Protein AF-A0A258Q5R1-F1 (afdb_monomer)

pLDDT: mean 78.03, std 13.46, range [52.56, 94.88]

Foldseek 3Di:
DPPVVVVVVVVVVVVVVVVVVPPPPPPPPDDPPPDDPDDPVCCCVVPPVNVVVVVVVVVVVVVVVVVVVVVVVVVVVVVVVVVVVVVVVVVVVVVVVVVVVVD

Sequence (103 aa):
MKLNQSSKWIQIGLIAMTSVLVMPQAMAQEGGTRVGAVNVEKVFNESDMAKASQTRLQNEFTKRQNEIRQSAERIKSAAEKLDQSVKTKFVKVLKELSLLLKN

Secondary structure (DSSP, 8-state):
--HHHHHHHHHHHHHHHHHHHTS-----SSS--------HHHHHHH-HHHHHHHHHHHHHHHHHHHHHHHHHHHHHHHHHHHHHHHHHHHHHHHHHHHHHTT-

Radius of gyration: 46.83 Å; Cα contacts (8 Å, |Δi|>4): 6; chains: 1; bounding box: 131×12×88 Å

Structure (mmCIF, N/CA/C/O backbone):
data_AF-A0A258Q5R1-F1
#
_entry.id   AF-A0A258Q5R1-F1
#
loop_
_atom_site.group_PDB
_atom_site.id
_atom_site.type_symbol
_atom_site.label_atom_id
_atom_site.label_alt_id
_atom_site.label_comp_id
_atom_site.label_asym_id
_atom_site.label_entity_id
_atom_site.label_seq_id
_atom_site.pdbx_PDB_ins_code
_atom_site.Cartn_x
_atom_site.Cartn_y
_atom_site.Cartn_z
_atom_site.occupancy
_atom_site.B_iso_or_equiv
_atom_site.auth_seq_id
_atom_site.auth_comp_id
_atom_site.auth_asym_id
_atom_site.auth_atom_id
_atom_site.pdbx_PDB_model_num
ATOM 1 N N . MET A 1 1 ? 93.141 -0.430 -35.408 1.00 52.56 1 MET A N 1
ATOM 2 C CA . MET A 1 1 ? 91.967 0.057 -34.637 1.00 52.56 1 MET A CA 1
ATOM 3 C C . MET A 1 1 ? 90.726 0.263 -35.532 1.00 52.56 1 MET A C 1
ATOM 5 O O . MET A 1 1 ? 90.219 1.372 -35.605 1.00 52.56 1 MET A O 1
ATOM 9 N N . LYS A 1 2 ? 90.202 -0.772 -36.219 1.00 56.81 2 LYS A N 1
ATOM 10 C CA . LYS A 1 2 ? 88.994 -0.646 -37.082 1.00 56.81 2 LYS A CA 1
ATOM 11 C C . LYS A 1 2 ? 87.794 -1.516 -36.662 1.00 56.81 2 LYS A C 1
ATOM 13 O O . LYS A 1 2 ? 86.739 -1.414 -37.269 1.00 56.81 2 LYS A O 1
ATOM 18 N N . LEU A 1 3 ? 87.915 -2.307 -35.593 1.00 57.75 3 LEU A N 1
ATOM 19 C CA . LEU A 1 3 ? 86.829 -3.176 -35.105 1.00 57.75 3 LEU A CA 1
ATOM 20 C C . LEU A 1 3 ? 85.852 -2.448 -34.155 1.00 57.75 3 LEU A C 1
ATOM 22 O O . LEU A 1 3 ? 84.676 -2.792 -34.085 1.00 57.75 3 LEU A O 1
ATOM 26 N N . ASN A 1 4 ? 86.303 -1.378 -33.485 1.00 57.94 4 ASN A N 1
ATOM 27 C CA . ASN A 1 4 ? 85.481 -0.641 -32.514 1.00 57.94 4 ASN A CA 1
ATOM 28 C C . ASN A 1 4 ? 84.418 0.271 -33.137 1.00 57.94 4 ASN A C 1
ATOM 30 O O . ASN A 1 4 ? 83.483 0.652 -32.439 1.00 57.94 4 ASN A O 1
ATOM 34 N N . GLN A 1 5 ? 84.539 0.651 -34.413 1.00 64.06 5 GLN A N 1
ATOM 35 C CA . GLN A 1 5 ? 83.501 1.462 -35.055 1.00 64.06 5 GLN A CA 1
ATOM 36 C C . GLN A 1 5 ? 82.274 0.618 -35.407 1.00 64.06 5 GLN A C 1
ATOM 38 O O . GLN A 1 5 ? 81.165 1.039 -35.103 1.00 64.06 5 GLN A O 1
ATOM 43 N N . SER A 1 6 ? 82.459 -0.597 -35.937 1.00 64.25 6 SER A N 1
ATOM 44 C CA . SER A 1 6 ? 81.344 -1.501 -36.262 1.00 64.25 6 SER A CA 1
ATOM 45 C C . SER A 1 6 ? 80.553 -1.928 -35.021 1.00 64.25 6 SER A C 1
ATOM 47 O O . SER A 1 6 ? 79.332 -2.015 -35.074 1.00 64.25 6 SER A O 1
ATOM 49 N N . SER A 1 7 ? 81.234 -2.138 -33.889 1.00 69.69 7 SER A N 1
ATOM 50 C CA . SER A 1 7 ? 80.589 -2.500 -32.620 1.00 69.69 7 SER A CA 1
ATOM 51 C C . SER A 1 7 ? 79.669 -1.390 -32.089 1.00 69.69 7 SER A C 1
ATOM 53 O O . SER A 1 7 ? 78.561 -1.670 -31.643 1.00 69.69 7 SER A O 1
ATOM 55 N N . LYS A 1 8 ? 80.057 -0.114 -32.233 1.00 72.62 8 LYS A N 1
ATOM 56 C CA . LYS A 1 8 ? 79.221 1.029 -31.824 1.00 72.62 8 LYS A CA 1
ATOM 57 C C . LYS A 1 8 ? 77.934 1.135 -32.641 1.00 72.62 8 LYS A C 1
ATOM 59 O O . LYS A 1 8 ? 76.881 1.395 -32.072 1.00 72.62 8 LYS A O 1
ATOM 64 N N . TRP A 1 9 ? 77.997 0.890 -33.951 1.00 76.12 9 TRP A N 1
ATOM 65 C CA . TRP A 1 9 ? 76.805 0.874 -34.808 1.00 76.12 9 TRP A CA 1
ATOM 66 C C . TRP A 1 9 ? 75.855 -0.277 -34.458 1.00 76.12 9 TRP A C 1
ATOM 68 O O . TRP A 1 9 ? 74.643 -0.079 -34.434 1.00 76.12 9 TRP A O 1
ATOM 78 N N . ILE A 1 10 ? 76.399 -1.444 -34.097 1.00 81.19 10 ILE A N 1
ATOM 79 C CA . ILE A 1 10 ? 75.606 -2.586 -33.619 1.00 81.19 10 ILE A CA 1
ATOM 80 C C . ILE A 1 10 ? 74.961 -2.272 -32.262 1.00 81.19 10 ILE A C 1
ATOM 82 O O . ILE A 1 10 ? 73.784 -2.557 -32.067 1.00 81.19 10 ILE A O 1
ATOM 86 N N . GLN A 1 11 ? 75.687 -1.631 -31.341 1.00 77.88 11 GLN A N 1
ATOM 87 C CA . GLN A 1 11 ? 75.151 -1.214 -30.041 1.00 77.88 11 GLN A CA 1
ATOM 88 C C . GLN A 1 11 ? 74.039 -0.167 -30.175 1.00 77.88 11 GLN A C 1
ATOM 90 O O . GLN A 1 11 ? 73.028 -0.271 -29.487 1.00 77.88 11 GLN A O 1
ATOM 95 N N . ILE A 1 12 ? 74.184 0.805 -31.081 1.00 79.50 12 ILE A N 1
ATOM 96 C CA . ILE A 1 12 ? 73.140 1.805 -31.358 1.00 79.50 12 ILE A CA 1
ATOM 97 C C . ILE A 1 12 ? 71.894 1.130 -31.941 1.00 79.50 12 ILE A C 1
ATOM 99 O O . ILE A 1 12 ? 70.785 1.419 -31.497 1.00 79.50 12 ILE A O 1
ATOM 103 N N . GLY A 1 13 ? 72.072 0.190 -32.875 1.00 79.38 13 GLY A N 1
ATOM 104 C CA . GLY A 1 13 ? 70.968 -0.613 -33.403 1.00 79.38 13 GLY A CA 1
ATOM 105 C C . GLY A 1 13 ? 70.261 -1.417 -32.310 1.00 79.38 13 GLY A C 1
ATOM 106 O O . GLY A 1 13 ? 69.036 -1.418 -32.242 1.00 79.38 13 GLY A O 1
ATOM 107 N N . LEU A 1 14 ? 71.022 -2.031 -31.402 1.00 79.12 14 LEU A N 1
ATOM 108 C CA . LEU A 1 14 ? 70.475 -2.818 -30.299 1.00 79.12 14 LEU A CA 1
ATOM 109 C C . LEU A 1 14 ? 69.685 -1.952 -29.303 1.00 79.12 14 LEU A C 1
ATOM 111 O O . LEU A 1 14 ? 68.602 -2.347 -28.889 1.00 79.12 14 LEU A O 1
ATOM 115 N N . ILE A 1 15 ? 70.185 -0.759 -28.961 1.00 77.94 15 ILE A N 1
ATOM 116 C CA . ILE A 1 15 ? 69.507 0.186 -28.054 1.00 77.94 15 ILE A CA 1
ATOM 117 C C . ILE A 1 15 ? 68.229 0.758 -28.691 1.00 77.94 15 ILE A C 1
ATOM 119 O O . ILE A 1 15 ? 67.219 0.922 -28.010 1.00 77.94 15 ILE A O 1
ATOM 123 N N . ALA A 1 16 ? 68.241 1.033 -29.998 1.00 73.88 16 ALA A N 1
ATOM 124 C CA . ALA A 1 16 ? 67.047 1.467 -30.726 1.00 73.88 16 ALA A CA 1
ATOM 125 C C . ALA A 1 16 ? 65.984 0.359 -30.817 1.00 73.88 16 ALA A C 1
ATOM 127 O O . ALA A 1 16 ? 64.789 0.631 -30.849 1.00 73.88 16 ALA A O 1
ATOM 128 N N . MET A 1 17 ? 66.414 -0.901 -30.839 1.00 72.94 17 MET A N 1
ATOM 129 C CA . MET A 1 17 ? 65.515 -2.049 -30.885 1.00 72.94 17 MET A CA 1
ATOM 130 C C . MET A 1 17 ? 64.927 -2.373 -29.503 1.00 72.94 17 MET A C 1
ATOM 132 O O . MET A 1 17 ? 63.765 -2.765 -29.410 1.00 72.94 17 MET A O 1
ATOM 136 N N . THR A 1 18 ? 65.676 -2.152 -28.417 1.00 70.31 18 THR A N 1
ATOM 137 C CA . THR A 1 18 ? 65.156 -2.312 -27.050 1.00 70.31 18 THR A CA 1
ATOM 138 C C . THR A 1 18 ? 64.251 -1.162 -26.611 1.00 70.31 18 THR A C 1
ATOM 140 O O . THR A 1 18 ? 63.324 -1.401 -25.841 1.00 70.31 18 THR A O 1
ATOM 143 N N . SER A 1 19 ? 64.435 0.062 -27.119 1.00 64.81 19 SER A N 1
ATOM 144 C CA . SER A 1 19 ? 63.566 1.198 -26.772 1.00 64.81 19 SER A CA 1
ATOM 145 C C . SER A 1 19 ? 62.131 1.054 -27.299 1.00 64.81 19 SER A C 1
ATOM 147 O O . SER A 1 19 ? 61.195 1.497 -26.635 1.00 64.81 19 SER A O 1
ATOM 149 N N . VAL A 1 20 ? 61.931 0.361 -28.426 1.00 66.69 20 VAL A N 1
ATOM 150 C CA . VAL A 1 20 ? 60.595 0.028 -28.958 1.00 66.69 20 VAL A CA 1
ATOM 151 C C . VAL A 1 20 ? 59.856 -0.974 -28.060 1.00 66.69 20 VAL A C 1
ATOM 153 O O . VAL A 1 20 ? 58.634 -0.919 -27.957 1.00 66.69 20 VAL A O 1
ATOM 156 N N . LEU A 1 21 ? 60.581 -1.849 -27.354 1.00 66.56 21 LEU A N 1
ATOM 157 C CA . LEU A 1 21 ? 59.995 -2.864 -26.467 1.00 66.56 21 LEU A CA 1
ATOM 158 C C . LEU A 1 21 ? 59.554 -2.311 -25.100 1.00 66.56 21 LEU A C 1
ATOM 160 O O . LEU A 1 21 ? 58.788 -2.970 -24.404 1.00 66.56 21 LEU A O 1
ATOM 164 N N . VAL A 1 22 ? 60.026 -1.122 -24.706 1.00 66.31 22 VAL A N 1
ATOM 165 C CA . VAL A 1 22 ? 59.716 -0.498 -23.400 1.00 66.31 22 VAL A CA 1
ATOM 166 C C . VAL A 1 22 ? 58.605 0.557 -23.513 1.00 66.31 22 VAL A C 1
ATOM 168 O O . VAL A 1 22 ? 58.149 1.093 -22.503 1.00 66.31 22 VAL A O 1
ATOM 171 N N . MET A 1 23 ? 58.110 0.844 -24.722 1.00 63.88 23 MET A N 1
ATOM 172 C CA . MET A 1 23 ? 56.911 1.668 -24.875 1.00 63.88 23 MET A CA 1
ATOM 173 C C . MET A 1 23 ? 55.710 0.953 -24.233 1.00 63.88 23 MET A C 1
ATOM 175 O O . MET A 1 23 ? 55.425 -0.189 -24.600 1.00 63.88 23 MET A O 1
ATOM 179 N N . PRO A 1 24 ? 54.975 1.594 -23.301 1.00 64.94 24 PRO A N 1
ATOM 180 C CA . PRO A 1 24 ? 53.732 1.039 -22.791 1.00 64.94 24 PRO A CA 1
ATOM 181 C C . PRO A 1 24 ? 52.777 0.866 -23.968 1.00 64.94 24 PRO A C 1
ATOM 183 O O . PRO A 1 24 ? 52.319 1.846 -24.558 1.00 64.94 24 PRO A O 1
ATOM 186 N N . GLN A 1 25 ? 52.494 -0.380 -24.338 1.00 63.41 25 GLN A N 1
ATOM 187 C CA . GLN A 1 25 ? 51.459 -0.686 -25.312 1.00 63.41 25 GLN A CA 1
ATOM 188 C C . GLN A 1 25 ? 50.123 -0.324 -24.661 1.00 63.41 25 GLN A C 1
ATOM 190 O O . GLN A 1 25 ? 49.539 -1.123 -23.931 1.00 63.41 25 GLN A O 1
ATOM 195 N N . ALA A 1 26 ? 49.656 0.909 -24.863 1.00 62.09 26 ALA A N 1
ATOM 196 C CA . ALA A 1 26 ? 48.315 1.321 -24.478 1.00 62.09 26 ALA A CA 1
ATOM 197 C C . ALA A 1 26 ? 47.312 0.585 -25.382 1.00 62.09 26 ALA A C 1
ATOM 199 O O . ALA A 1 26 ? 46.814 1.119 -26.368 1.00 62.09 26 ALA A O 1
ATOM 200 N N . MET A 1 27 ? 47.056 -0.684 -25.061 1.00 59.09 27 MET A N 1
ATOM 201 C CA . MET A 1 27 ? 46.059 -1.553 -25.685 1.00 59.09 27 MET A CA 1
ATOM 202 C C . MET A 1 27 ? 44.664 -1.097 -25.236 1.00 59.09 27 MET A C 1
ATOM 204 O O . MET A 1 27 ? 43.989 -1.765 -24.460 1.00 59.09 27 MET A O 1
ATOM 208 N N . ALA A 1 28 ? 44.255 0.097 -25.657 1.00 56.25 28 ALA A N 1
ATOM 209 C CA . ALA A 1 28 ? 42.972 0.694 -25.293 1.00 56.25 28 ALA A CA 1
ATOM 210 C C . ALA A 1 28 ? 42.154 1.107 -26.523 1.00 56.25 28 ALA A C 1
ATOM 212 O O .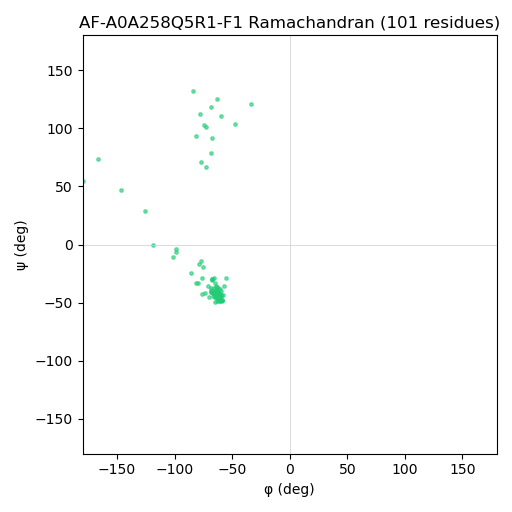 ALA A 1 28 ? 41.383 2.061 -26.460 1.00 56.25 28 ALA A O 1
ATOM 213 N N . GLN A 1 29 ? 42.330 0.428 -27.660 1.00 55.53 29 GLN A N 1
ATOM 214 C CA . GLN A 1 29 ? 41.661 0.797 -28.909 1.00 55.53 29 GLN A CA 1
ATOM 215 C C . GLN A 1 29 ? 41.311 -0.411 -29.786 1.00 55.53 29 GLN A C 1
ATOM 217 O O . GLN A 1 29 ? 41.577 -0.366 -30.971 1.00 55.53 29 GLN A O 1
ATOM 222 N N . GLU A 1 30 ? 40.722 -1.490 -29.259 1.00 52.94 30 GLU A N 1
ATOM 223 C CA . GLU A 1 30 ? 40.065 -2.497 -30.122 1.00 52.94 30 GLU A CA 1
ATOM 224 C C . GLU A 1 30 ? 39.179 -3.448 -29.309 1.00 52.94 30 GLU A C 1
ATOM 226 O O . GLU A 1 30 ? 39.478 -4.597 -29.009 1.00 52.94 30 GLU A O 1
ATOM 231 N N . GLY A 1 31 ? 38.049 -2.904 -28.889 1.00 54.19 31 GLY A N 1
ATOM 232 C CA . GLY A 1 31 ? 37.001 -3.611 -28.167 1.00 54.19 31 GLY A CA 1
ATOM 233 C C . GLY A 1 31 ? 35.898 -2.615 -27.896 1.00 54.19 31 GLY A C 1
ATOM 234 O O . GLY A 1 31 ? 35.601 -2.347 -26.738 1.00 54.19 31 GLY A O 1
ATOM 235 N N . GLY A 1 32 ? 35.428 -1.976 -28.980 1.00 58.78 32 GLY A N 1
ATOM 236 C CA . GLY A 1 32 ? 34.595 -0.777 -28.975 1.00 58.78 32 GLY A CA 1
ATOM 237 C C . GLY A 1 32 ? 33.651 -0.752 -27.787 1.00 58.78 32 GLY A C 1
ATOM 238 O O . GLY A 1 32 ? 32.877 -1.690 -27.601 1.00 58.78 32 GLY A O 1
ATOM 239 N N . THR A 1 33 ? 33.766 0.292 -26.967 1.00 58.41 33 THR A N 1
ATOM 240 C CA . THR A 1 33 ? 32.906 0.519 -25.812 1.00 58.41 33 THR A CA 1
ATOM 241 C C . THR A 1 33 ? 31.458 0.333 -26.258 1.00 58.41 33 THR A C 1
ATOM 243 O O . THR A 1 33 ? 30.903 1.173 -26.964 1.00 58.41 33 THR A O 1
ATOM 246 N N . ARG A 1 34 ? 30.855 -0.810 -25.908 1.00 62.72 34 ARG A N 1
ATOM 247 C CA . ARG A 1 34 ? 29.476 -1.156 -26.268 1.00 62.72 34 ARG A CA 1
ATOM 248 C C . ARG A 1 34 ? 28.537 -0.375 -25.359 1.00 62.72 34 ARG A C 1
ATOM 250 O O . ARG A 1 34 ? 27.926 -0.929 -24.451 1.00 62.72 34 ARG A O 1
ATOM 257 N N . VAL A 1 35 ? 28.469 0.933 -25.572 1.00 63.03 35 VAL A N 1
ATOM 258 C CA . VAL A 1 35 ? 27.509 1.801 -24.896 1.00 63.03 35 VAL A CA 1
ATOM 259 C C . VAL A 1 35 ? 26.187 1.673 -25.642 1.00 63.03 35 VAL A C 1
ATOM 261 O O . VAL A 1 35 ? 25.954 2.335 -26.649 1.00 63.03 35 VAL A O 1
ATOM 264 N N . GLY A 1 36 ? 25.329 0.770 -25.174 1.00 65.56 36 GLY A N 1
ATOM 265 C CA . GLY A 1 36 ? 23.935 0.730 -25.597 1.00 65.56 36 GLY A CA 1
ATOM 266 C C . GLY A 1 36 ? 23.159 1.823 -24.871 1.00 65.56 36 GLY A C 1
ATOM 267 O O . GLY A 1 36 ? 22.984 1.744 -23.657 1.00 65.56 36 GLY A O 1
ATOM 268 N N . ALA A 1 37 ? 22.689 2.840 -25.592 1.00 63.62 37 ALA A N 1
ATOM 269 C CA . ALA A 1 37 ? 21.736 3.796 -25.042 1.00 63.62 37 ALA A CA 1
ATOM 270 C C . ALA A 1 37 ? 20.374 3.099 -24.912 1.00 63.62 37 ALA A C 1
ATOM 272 O O . ALA A 1 37 ? 19.670 2.889 -25.899 1.00 63.62 37 ALA A O 1
ATOM 273 N N . VAL A 1 38 ? 20.023 2.682 -23.696 1.00 67.38 38 VAL A N 1
ATOM 274 C CA . VAL A 1 38 ? 18.697 2.128 -23.413 1.00 67.38 38 VAL A CA 1
ATOM 275 C C . VAL A 1 38 ? 17.723 3.268 -23.145 1.00 67.38 38 VAL A C 1
ATOM 277 O O . VAL A 1 38 ? 18.013 4.188 -22.381 1.00 67.38 38 VAL A O 1
ATOM 280 N N . ASN A 1 39 ? 16.557 3.222 -23.786 1.00 70.62 39 ASN A N 1
ATOM 281 C CA . ASN A 1 39 ? 15.505 4.191 -23.521 1.00 70.62 39 ASN A CA 1
ATOM 282 C C . ASN A 1 39 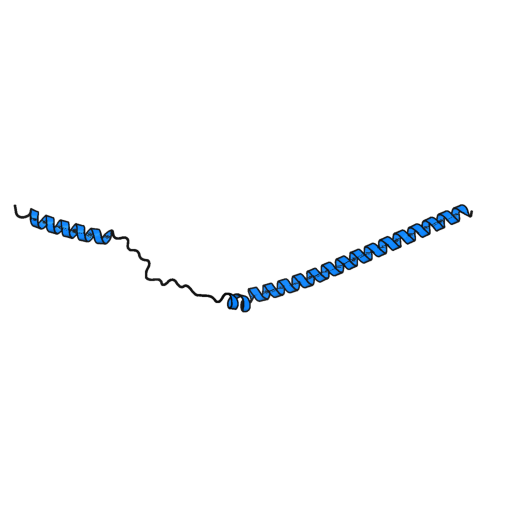? 14.856 3.855 -22.169 1.00 70.62 39 ASN A C 1
ATOM 284 O O . ASN A 1 39 ? 14.079 2.904 -22.061 1.00 70.62 39 ASN A O 1
ATOM 288 N N . VAL A 1 40 ? 15.218 4.624 -21.140 1.00 72.25 40 VAL A N 1
ATOM 289 C CA . VAL A 1 40 ? 14.775 4.434 -19.750 1.00 72.25 40 VAL A CA 1
ATOM 290 C C . VAL A 1 40 ? 13.248 4.465 -19.644 1.00 72.25 40 VAL A C 1
ATOM 292 O O . VAL A 1 40 ? 12.671 3.681 -18.895 1.00 72.25 40 VAL A O 1
ATOM 295 N N . GLU A 1 41 ? 12.584 5.297 -20.450 1.00 67.75 41 GLU A N 1
ATOM 296 C CA . GLU A 1 41 ? 11.124 5.411 -20.480 1.00 67.75 41 GLU A CA 1
ATOM 297 C C . GLU A 1 41 ? 10.468 4.145 -21.050 1.00 67.75 41 GLU A C 1
ATOM 299 O O . GLU A 1 41 ? 9.501 3.635 -20.486 1.00 67.75 41 GLU A O 1
ATOM 304 N N . LYS A 1 42 ? 11.042 3.564 -22.113 1.00 68.50 42 LYS A N 1
ATOM 305 C CA . LYS A 1 42 ? 10.561 2.299 -22.691 1.00 68.50 42 LYS A CA 1
ATOM 306 C C . LYS A 1 42 ? 10.770 1.124 -21.734 1.00 68.50 42 LYS A C 1
ATOM 308 O O . LYS A 1 42 ? 9.874 0.304 -21.576 1.00 68.50 42 LYS A O 1
ATOM 313 N N . VAL A 1 43 ? 11.915 1.064 -21.048 1.00 65.62 43 VAL A N 1
ATOM 314 C CA . VAL A 1 43 ? 12.183 0.034 -20.029 1.00 65.62 43 VAL A CA 1
ATOM 315 C C . VAL A 1 43 ? 11.194 0.151 -18.870 1.00 65.62 43 VAL A C 1
ATOM 317 O O . VAL A 1 43 ? 10.669 -0.861 -18.427 1.00 65.62 43 VAL A O 1
ATOM 320 N N . PHE A 1 44 ? 10.879 1.358 -18.400 1.00 61.78 44 PHE A N 1
ATOM 321 C CA . PHE A 1 44 ? 9.922 1.537 -17.307 1.00 61.78 44 PHE A CA 1
ATOM 322 C C . PHE A 1 44 ? 8.472 1.227 -17.729 1.00 61.78 44 PHE A C 1
ATOM 324 O O . PHE A 1 44 ? 7.719 0.653 -16.947 1.00 61.78 44 PHE A O 1
ATOM 331 N N . ASN A 1 45 ? 8.092 1.542 -18.974 1.00 63.69 45 ASN A N 1
ATOM 332 C CA . ASN A 1 45 ? 6.739 1.310 -19.495 1.00 63.69 45 ASN A CA 1
ATOM 333 C C . ASN A 1 45 ? 6.480 -0.125 -19.982 1.00 63.69 45 ASN A C 1
ATOM 335 O O . ASN A 1 45 ? 5.353 -0.607 -19.884 1.00 63.69 45 ASN A O 1
ATOM 339 N N . GLU A 1 46 ? 7.481 -0.819 -20.525 1.00 61.56 46 GLU A N 1
ATOM 340 C CA . GLU A 1 46 ? 7.338 -2.185 -21.054 1.00 61.56 46 GLU A CA 1
ATOM 341 C C . GLU A 1 46 ? 7.860 -3.263 -20.098 1.00 61.56 46 GLU A C 1
ATOM 343 O O . GLU A 1 46 ? 7.572 -4.437 -20.313 1.00 61.56 46 GLU A O 1
ATOM 348 N N . SER A 1 47 ? 8.576 -2.909 -19.022 1.00 68.94 47 SER A N 1
ATOM 349 C CA . SER A 1 47 ? 9.022 -3.899 -18.039 1.00 68.94 47 SER A CA 1
ATOM 350 C C . SER A 1 47 ? 7.838 -4.479 -17.269 1.00 68.94 47 SER A C 1
ATOM 352 O O . SER A 1 47 ? 7.166 -3.793 -16.492 1.00 68.94 47 SER A O 1
ATOM 354 N N . ASP A 1 48 ? 7.648 -5.788 -17.406 1.00 63.16 48 ASP A N 1
ATOM 355 C CA . ASP A 1 48 ? 6.690 -6.559 -16.613 1.00 63.16 48 ASP A CA 1
ATOM 356 C C . ASP A 1 48 ? 6.920 -6.391 -15.104 1.00 63.16 48 ASP A C 1
ATOM 358 O O . ASP A 1 48 ? 5.972 -6.419 -14.321 1.00 63.16 48 ASP A O 1
ATOM 362 N N . MET A 1 49 ? 8.164 -6.132 -14.681 1.00 70.19 49 MET A N 1
ATOM 363 C CA . MET A 1 49 ? 8.504 -5.869 -13.282 1.00 70.19 49 MET A CA 1
ATOM 364 C C . MET A 1 49 ? 7.939 -4.529 -12.792 1.00 70.19 49 MET A C 1
ATOM 366 O O . MET A 1 49 ? 7.459 -4.447 -11.658 1.00 70.19 49 MET A O 1
ATOM 370 N N . ALA A 1 50 ? 7.959 -3.489 -13.630 1.00 68.94 50 ALA A N 1
ATOM 371 C CA . ALA A 1 50 ? 7.414 -2.176 -13.294 1.00 68.94 50 ALA A CA 1
ATOM 372 C C . ALA A 1 50 ? 5.880 -2.220 -13.223 1.00 68.94 50 ALA A C 1
ATOM 374 O O . ALA A 1 50 ? 5.300 -1.788 -12.225 1.00 68.94 50 ALA A O 1
ATOM 375 N N . LYS A 1 51 ? 5.228 -2.857 -14.206 1.00 71.44 51 LYS A N 1
ATOM 376 C CA . LYS A 1 51 ? 3.772 -3.085 -14.195 1.00 71.44 51 LYS A CA 1
ATOM 377 C C . LYS A 1 51 ? 3.337 -3.926 -12.997 1.00 71.44 51 LYS A C 1
ATOM 379 O O . LYS A 1 51 ? 2.431 -3.530 -12.269 1.00 71.44 51 LYS A O 1
ATOM 384 N N . ALA A 1 52 ? 4.023 -5.038 -12.727 1.00 72.69 52 ALA A N 1
ATOM 385 C CA . ALA A 1 52 ? 3.737 -5.878 -11.566 1.00 72.69 52 ALA A CA 1
ATOM 386 C C . ALA A 1 52 ? 3.914 -5.114 -10.248 1.00 72.69 52 ALA A C 1
ATOM 388 O O . ALA A 1 52 ? 3.115 -5.285 -9.329 1.00 72.69 52 ALA A O 1
ATOM 389 N N . SER A 1 53 ? 4.923 -4.246 -10.149 1.00 72.31 53 SER A N 1
ATOM 390 C CA . SER A 1 53 ? 5.130 -3.401 -8.968 1.00 72.31 53 SER A CA 1
ATOM 391 C C . SER A 1 53 ? 4.023 -2.359 -8.815 1.00 72.31 53 SER A C 1
ATOM 393 O O . SER A 1 53 ? 3.524 -2.168 -7.710 1.00 72.31 53 SER A O 1
ATOM 395 N N . GLN A 1 54 ? 3.570 -1.743 -9.908 1.00 72.25 54 GLN A N 1
ATOM 396 C CA . GLN A 1 54 ? 2.469 -0.781 -9.887 1.00 72.25 54 GLN A CA 1
ATOM 397 C C . GLN A 1 54 ? 1.143 -1.439 -9.483 1.00 72.25 54 GLN A C 1
ATOM 399 O O . GLN A 1 54 ? 0.449 -0.930 -8.603 1.00 72.25 54 GLN A O 1
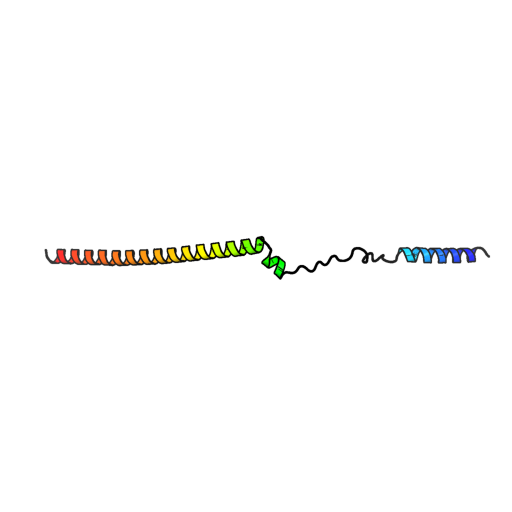ATOM 404 N N . THR A 1 55 ? 0.826 -2.611 -10.040 1.00 80.06 55 THR A N 1
ATOM 405 C CA . THR A 1 55 ? -0.354 -3.398 -9.648 1.00 80.06 55 THR A CA 1
ATOM 406 C C . THR A 1 55 ? -0.265 -3.860 -8.193 1.00 80.06 55 THR A C 1
ATOM 408 O O . THR A 1 55 ? -1.246 -3.765 -7.459 1.00 80.06 55 THR A O 1
ATOM 411 N N . ARG A 1 56 ? 0.909 -4.317 -7.733 1.00 78.75 56 ARG A N 1
ATOM 412 C CA . ARG A 1 56 ? 1.129 -4.681 -6.323 1.00 78.75 56 ARG A CA 1
ATOM 413 C C . ARG A 1 56 ? 0.906 -3.492 -5.396 1.00 78.75 56 ARG A C 1
ATOM 415 O O . ARG A 1 56 ? 0.215 -3.649 -4.398 1.00 78.75 56 ARG A O 1
ATOM 422 N N . LEU 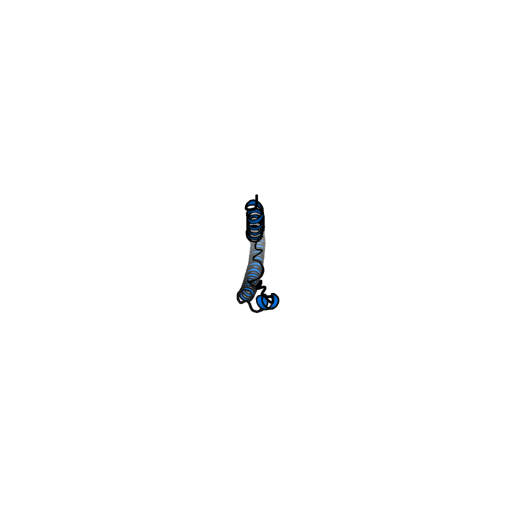A 1 57 ? 1.431 -2.314 -5.737 1.00 83.56 57 LEU A N 1
ATOM 423 C CA . LEU A 1 57 ? 1.204 -1.095 -4.961 1.00 83.56 57 LEU A CA 1
ATOM 424 C C . LEU A 1 57 ? -0.279 -0.730 -4.931 1.00 83.56 57 LEU A C 1
ATOM 426 O O . LEU A 1 57 ? -0.805 -0.470 -3.856 1.00 83.56 57 LEU A O 1
ATOM 430 N N . GLN A 1 58 ? -0.974 -0.762 -6.069 1.00 84.81 58 GLN A N 1
ATOM 431 C CA . GLN A 1 58 ? -2.405 -0.459 -6.114 1.00 84.81 58 GLN A CA 1
ATOM 432 C C . GLN A 1 58 ? -3.214 -1.425 -5.238 1.00 84.81 58 GLN A C 1
ATOM 434 O O . GLN A 1 58 ? -4.027 -0.983 -4.430 1.00 84.81 58 GLN A O 1
ATOM 439 N N . ASN A 1 59 ? -2.914 -2.723 -5.307 1.00 88.62 59 ASN A N 1
ATOM 440 C CA . ASN A 1 59 ? -3.548 -3.736 -4.466 1.00 88.62 59 ASN A CA 1
ATOM 441 C C . ASN A 1 59 ? -3.256 -3.522 -2.972 1.00 88.62 59 ASN A C 1
ATOM 443 O O . ASN A 1 59 ? -4.170 -3.602 -2.151 1.00 88.62 59 ASN A O 1
ATOM 447 N N . GLU A 1 60 ? -2.007 -3.212 -2.614 1.00 89.38 60 GLU A N 1
ATOM 448 C CA . GLU A 1 60 ? -1.605 -2.891 -1.240 1.00 89.38 60 GLU A CA 1
ATOM 449 C C . GLU A 1 60 ? -2.312 -1.635 -0.725 1.00 89.38 60 GLU A C 1
ATOM 451 O O . GLU A 1 60 ? -2.844 -1.645 0.383 1.00 89.38 60 GLU A O 1
ATOM 456 N N . PHE A 1 61 ? -2.380 -0.566 -1.519 1.00 90.00 61 PHE A N 1
ATOM 457 C CA . PHE A 1 61 ? -3.062 0.666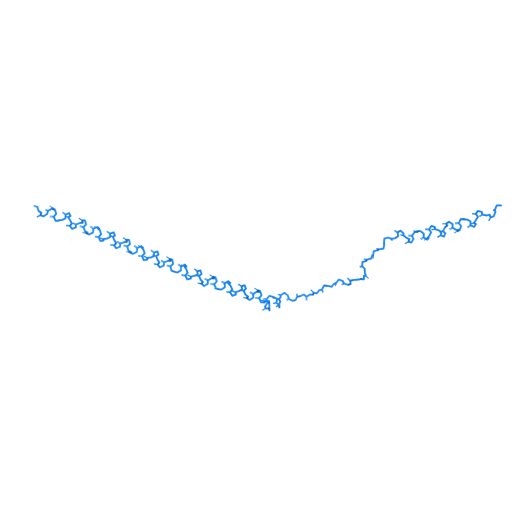 -1.125 1.00 90.00 61 PHE A CA 1
ATOM 458 C C . PHE A 1 61 ? -4.568 0.463 -0.970 1.00 90.00 61 PHE A C 1
ATOM 460 O O . PHE A 1 61 ? -5.133 0.925 0.020 1.00 90.00 61 PHE A O 1
ATOM 467 N N . THR A 1 62 ? -5.219 -0.269 -1.877 1.00 90.88 62 THR A N 1
ATOM 468 C CA . THR A 1 62 ? -6.646 -0.597 -1.754 1.00 90.88 62 THR A CA 1
ATOM 469 C C . THR A 1 62 ? -6.913 -1.457 -0.522 1.00 90.88 62 THR A C 1
ATOM 471 O O . THR A 1 62 ? -7.827 -1.162 0.251 1.00 90.88 62 THR A O 1
ATOM 474 N N . LYS A 1 63 ? -6.098 -2.491 -0.285 1.00 92.69 63 LYS A N 1
ATOM 475 C CA . LYS A 1 63 ? -6.224 -3.341 0.903 1.00 92.69 63 LYS A CA 1
ATOM 476 C C . LYS A 1 63 ? -6.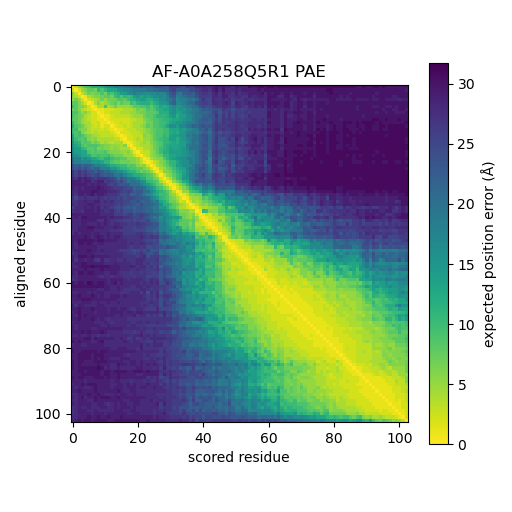029 -2.532 2.188 1.00 92.69 63 LYS A C 1
ATOM 478 O O . LYS A 1 63 ? -6.888 -2.582 3.064 1.00 92.69 63 LYS A O 1
ATOM 483 N N . ARG A 1 64 ? -4.970 -1.721 2.265 1.00 93.62 64 ARG A N 1
ATOM 484 C CA . ARG A 1 64 ? -4.686 -0.850 3.418 1.00 93.62 64 ARG A CA 1
ATOM 485 C C . ARG A 1 64 ? -5.795 0.168 3.655 1.00 93.62 64 ARG A C 1
ATOM 487 O O . ARG A 1 64 ? -6.196 0.367 4.795 1.00 93.62 64 ARG A O 1
ATOM 494 N N . GLN A 1 65 ? -6.336 0.784 2.604 1.00 91.75 65 GLN A N 1
ATOM 495 C CA . GLN A 1 65 ? -7.456 1.717 2.732 1.00 91.75 65 GLN A CA 1
ATOM 496 C C . GLN A 1 65 ? -8.694 1.021 3.314 1.00 91.75 65 GLN A C 1
ATOM 498 O O . GLN A 1 65 ? -9.330 1.555 4.223 1.00 91.75 65 GLN A O 1
ATOM 503 N N . ASN A 1 66 ? -9.003 -0.189 2.845 1.00 91.94 66 ASN A N 1
ATOM 504 C CA . ASN A 1 66 ? -10.116 -0.976 3.368 1.00 91.94 66 ASN A CA 1
ATOM 505 C C . ASN A 1 66 ? -9.905 -1.375 4.835 1.00 91.94 66 ASN A C 1
ATOM 507 O O . ASN A 1 66 ? -10.828 -1.244 5.637 1.00 91.94 66 ASN A O 1
ATOM 511 N N . GLU A 1 67 ? -8.702 -1.813 5.206 1.00 93.00 67 GLU A N 1
ATOM 512 C CA . GLU A 1 67 ? -8.349 -2.151 6.591 1.00 93.00 67 GLU A CA 1
ATOM 513 C C . GLU A 1 67 ? -8.443 -0.937 7.523 1.00 93.00 67 GLU A C 1
ATOM 515 O O . GLU A 1 67 ? -8.989 -1.046 8.624 1.00 93.00 67 GLU A O 1
ATOM 520 N N . ILE A 1 68 ? -7.983 0.235 7.076 1.00 94.06 68 ILE A N 1
ATOM 521 C CA . ILE A 1 68 ? -8.123 1.497 7.813 1.00 94.06 68 ILE A CA 1
ATOM 522 C C . ILE A 1 68 ? -9.604 1.844 7.994 1.00 94.06 68 ILE A C 1
ATOM 524 O O . ILE A 1 68 ? -10.027 2.152 9.109 1.00 94.06 68 ILE A O 1
ATOM 528 N N . ARG A 1 69 ? -10.415 1.742 6.931 1.00 93.50 69 ARG A N 1
ATOM 529 C CA . ARG A 1 69 ? -11.856 2.031 6.984 1.00 93.50 69 ARG A CA 1
ATOM 530 C C . ARG A 1 69 ? -12.576 1.102 7.962 1.00 93.50 69 ARG A C 1
ATOM 532 O O . ARG A 1 69 ? -13.317 1.573 8.820 1.00 93.50 69 ARG A O 1
ATOM 539 N N . GLN A 1 70 ? -12.304 -0.201 7.884 1.00 94.62 70 GLN A N 1
ATOM 540 C CA . GLN A 1 70 ? -12.861 -1.189 8.811 1.00 94.62 70 GLN A CA 1
ATOM 541 C C . GLN A 1 70 ? -12.402 -0.949 10.252 1.00 94.62 70 GLN A C 1
ATOM 543 O O . GLN A 1 70 ? -13.192 -1.102 11.181 1.00 94.62 70 GLN A O 1
ATOM 548 N N . SER A 1 71 ? -11.141 -0.569 10.465 1.00 91.50 71 SER A N 1
ATOM 549 C CA . SER A 1 71 ? -10.629 -0.267 11.805 1.00 91.50 71 SER A CA 1
ATOM 550 C C . SER A 1 71 ? -11.317 0.962 12.396 1.00 91.50 71 SER A C 1
ATOM 552 O O . SER A 1 71 ? -11.736 0.924 13.550 1.00 91.50 71 SER A O 1
ATOM 554 N N . ALA A 1 72 ? -11.525 2.011 11.597 1.00 92.69 72 ALA A N 1
ATOM 555 C CA . ALA A 1 72 ? -12.282 3.188 12.011 1.00 92.69 72 ALA A CA 1
ATOM 556 C C . ALA A 1 72 ? -13.742 2.844 12.359 1.00 92.69 72 ALA A C 1
ATOM 558 O O . ALA A 1 72 ? -14.240 3.270 13.400 1.00 92.69 72 ALA A O 1
ATOM 559 N N . GLU A 1 73 ? -14.414 2.023 11.545 1.00 94.19 73 GLU A N 1
ATOM 560 C CA . GLU A 1 73 ? -15.773 1.540 11.833 1.00 94.19 73 GLU A CA 1
ATOM 561 C C . GLU A 1 73 ? -15.826 0.722 13.130 1.00 94.19 73 GLU A C 1
ATOM 563 O O . GLU A 1 73 ? -16.709 0.936 13.962 1.00 94.19 73 GLU A O 1
ATOM 568 N N . ARG A 1 74 ? -14.853 -0.172 13.355 1.00 93.19 74 ARG A N 1
ATOM 569 C CA . ARG A 1 74 ? -14.745 -0.945 14.602 1.00 93.19 74 ARG A CA 1
ATOM 570 C C . ARG A 1 74 ? -14.571 -0.033 15.808 1.00 93.19 74 ARG A C 1
ATOM 572 O O . ARG A 1 74 ? -15.313 -0.193 16.774 1.00 93.19 74 ARG A O 1
ATOM 579 N N . ILE A 1 75 ? -13.656 0.935 15.740 1.00 92.81 75 ILE A N 1
ATOM 580 C CA . ILE A 1 75 ? -13.424 1.914 16.812 1.00 92.81 75 ILE A CA 1
ATOM 581 C C . ILE A 1 75 ? -14.708 2.694 17.106 1.00 92.81 75 ILE A C 1
ATOM 583 O O . ILE A 1 75 ? -15.115 2.777 18.263 1.00 92.81 75 ILE A O 1
ATOM 587 N N . LYS A 1 76 ? -15.388 3.198 16.069 1.00 91.94 76 LYS A N 1
ATOM 588 C CA . LYS A 1 76 ? -16.653 3.926 16.222 1.00 91.94 76 LYS A CA 1
ATOM 589 C C . LYS A 1 76 ? -17.727 3.059 16.884 1.00 91.94 76 LYS A C 1
ATOM 591 O O . LYS A 1 76 ? -18.328 3.477 17.866 1.00 91.94 76 LYS A O 1
ATOM 596 N N . SER A 1 77 ? -17.910 1.827 16.412 1.00 93.19 77 SER A N 1
ATOM 597 C CA . SER A 1 77 ? -18.896 0.901 16.984 1.00 93.19 77 SER A CA 1
ATOM 598 C C . SER A 1 77 ? -18.581 0.518 18.437 1.00 93.19 77 SER A C 1
ATOM 600 O O . SER A 1 77 ? -1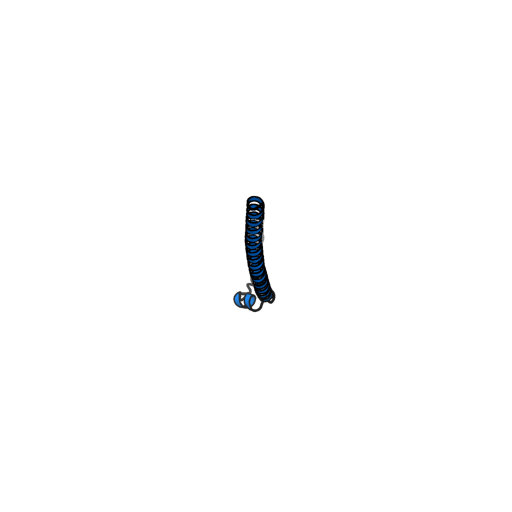9.489 0.356 19.251 1.00 93.19 77 SER A O 1
ATOM 602 N N . ALA A 1 78 ? -17.298 0.384 18.787 1.00 91.19 78 ALA A N 1
ATOM 603 C CA . ALA A 1 78 ? -16.866 0.110 20.152 1.00 91.19 78 ALA A CA 1
ATOM 604 C C . ALA A 1 78 ? -17.130 1.314 21.066 1.00 91.19 78 ALA A C 1
ATOM 606 O O . ALA A 1 78 ? -17.613 1.128 22.181 1.00 91.19 78 ALA A O 1
ATOM 607 N N . ALA A 1 79 ? -16.881 2.533 20.577 1.00 90.69 79 ALA A N 1
ATOM 608 C CA . ALA A 1 79 ? -17.184 3.767 21.295 1.00 90.69 79 ALA A CA 1
ATOM 609 C C . ALA A 1 79 ? -18.694 3.926 21.548 1.00 90.69 79 ALA A C 1
ATOM 611 O O . ALA A 1 79 ? -19.095 4.175 22.681 1.00 90.69 79 ALA A O 1
ATOM 612 N N . GLU A 1 80 ? -19.536 3.696 20.535 1.00 92.31 80 GLU A N 1
ATOM 613 C CA . GLU A 1 80 ? -21.001 3.750 20.668 1.00 92.31 80 GLU A CA 1
ATOM 614 C C . GLU A 1 80 ? -21.528 2.719 21.677 1.00 92.31 80 GLU A C 1
ATOM 616 O O . GLU A 1 80 ? -22.346 3.042 22.540 1.00 92.31 80 GLU A O 1
ATOM 621 N N . LYS A 1 81 ? -21.020 1.479 21.630 1.00 90.69 81 LYS A N 1
ATOM 622 C CA . LYS A 1 81 ? -21.378 0.441 22.610 1.00 90.69 81 LYS A CA 1
ATOM 623 C C . LYS A 1 81 ? -20.949 0.816 24.023 1.00 90.69 81 LYS A C 1
ATOM 625 O O . LYS A 1 81 ? -21.700 0.570 24.967 1.00 90.69 81 LYS A O 1
ATOM 630 N N . LEU A 1 82 ? -19.753 1.383 24.178 1.00 90.38 82 LEU A N 1
ATOM 631 C CA . LEU A 1 82 ? -19.255 1.816 25.476 1.00 90.38 82 LEU A CA 1
ATOM 632 C C . LEU A 1 82 ? -20.152 2.920 26.048 1.00 90.38 82 LEU A C 1
ATOM 634 O O . LEU A 1 82 ? -20.625 2.769 27.173 1.00 90.38 82 LEU A O 1
ATOM 638 N N . ASP A 1 83 ? -20.471 3.946 25.259 1.00 89.50 83 ASP A N 1
ATOM 639 C CA . ASP A 1 83 ? -21.360 5.042 25.659 1.00 89.50 83 ASP A CA 1
ATOM 640 C C . ASP A 1 83 ? -22.759 4.537 26.054 1.00 89.50 83 ASP A C 1
ATOM 642 O O . ASP A 1 83 ? -23.254 4.813 27.152 1.00 89.50 83 ASP A O 1
ATOM 646 N N . GLN A 1 84 ? -23.361 3.673 25.229 1.00 90.06 84 GLN A N 1
ATOM 647 C CA . GLN A 1 84 ? -24.658 3.070 25.536 1.00 90.06 84 GLN A CA 1
ATOM 648 C C . GLN A 1 84 ? -24.606 2.216 26.810 1.00 90.06 84 GLN A C 1
ATOM 650 O O . GLN A 1 84 ? -25.535 2.252 27.624 1.00 90.06 84 GLN A O 1
ATOM 655 N N . SER A 1 85 ? -23.529 1.450 27.010 1.00 87.38 85 SER A N 1
ATOM 656 C CA . SER A 1 85 ? -23.356 0.610 28.197 1.00 87.38 85 SER A CA 1
ATOM 657 C C . SER A 1 85 ? -23.226 1.444 29.474 1.00 87.38 85 SER A C 1
ATOM 659 O O . SER A 1 85 ? -23.842 1.106 30.487 1.00 87.38 85 SER A O 1
ATOM 661 N N . VAL A 1 86 ? -22.495 2.561 29.414 1.00 89.44 86 VAL A N 1
ATOM 662 C CA . VAL A 1 86 ? -22.332 3.507 30.523 1.00 89.44 86 VAL A CA 1
ATOM 663 C C . VAL A 1 86 ? -23.673 4.151 30.845 1.00 89.44 86 VAL A C 1
ATOM 665 O O . VAL A 1 86 ? -24.116 4.091 31.993 1.00 89.44 86 VAL A O 1
ATOM 668 N N . LYS A 1 87 ? -24.380 4.666 29.832 1.00 87.69 87 LYS A N 1
ATOM 669 C CA . LYS A 1 87 ? -25.707 5.271 30.000 1.00 87.69 87 LYS A CA 1
ATOM 670 C C . LYS A 1 87 ? -26.708 4.285 30.607 1.00 87.69 87 LYS A C 1
ATOM 672 O O . LYS A 1 87 ? -27.428 4.629 31.541 1.00 87.69 87 LYS A O 1
ATOM 677 N N . THR A 1 88 ? -26.713 3.038 30.135 1.00 89.56 88 THR A N 1
ATOM 678 C CA . THR A 1 88 ? -27.613 1.987 30.640 1.00 89.56 88 THR A CA 1
ATOM 679 C C . THR A 1 88 ? -27.308 1.633 32.096 1.00 89.56 88 THR A C 1
ATOM 681 O O . THR A 1 88 ? -28.226 1.535 32.912 1.00 89.56 88 THR A O 1
ATOM 684 N N . LYS A 1 89 ? -26.026 1.471 32.451 1.00 91.25 89 LYS A N 1
ATOM 685 C CA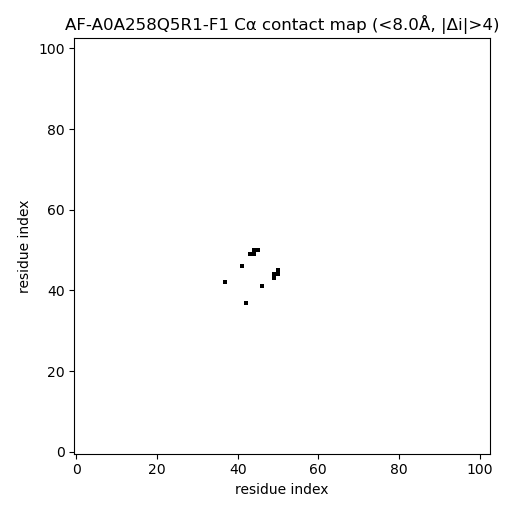 . LYS A 1 89 ? -25.608 1.198 33.836 1.00 91.25 89 LYS A CA 1
ATOM 686 C C . LYS A 1 89 ? -25.970 2.357 34.762 1.00 91.25 89 LYS A C 1
ATOM 688 O O . LYS A 1 89 ? -26.515 2.113 35.833 1.00 91.25 89 LYS A O 1
ATOM 693 N N . PHE A 1 90 ? -25.736 3.595 34.334 1.00 92.88 90 PHE A N 1
ATOM 694 C CA . PHE A 1 90 ? -26.046 4.786 35.120 1.00 92.88 90 PHE A CA 1
ATOM 695 C C . PHE A 1 90 ? -27.549 4.912 35.404 1.00 92.88 90 PHE A C 1
ATOM 697 O O . PHE A 1 90 ? -27.949 5.062 36.556 1.00 92.88 90 PHE A O 1
ATOM 704 N N . VAL A 1 91 ? -28.397 4.741 34.382 1.00 92.19 91 VAL A N 1
ATOM 705 C CA . VAL A 1 91 ? -29.862 4.741 34.550 1.00 92.19 91 VAL A CA 1
ATOM 706 C C . VAL A 1 91 ? -30.314 3.634 35.506 1.00 92.19 91 VAL A C 1
ATOM 708 O O . VAL A 1 91 ? -31.190 3.861 36.339 1.00 92.19 91 VAL A O 1
ATOM 711 N N . LYS A 1 92 ? -29.703 2.444 35.430 1.00 92.94 92 LYS A N 1
ATOM 712 C CA . LYS A 1 92 ? -30.023 1.335 36.336 1.00 92.94 92 LYS A CA 1
ATOM 713 C C . LYS A 1 92 ? -29.675 1.665 37.792 1.00 92.94 92 LYS A C 1
ATOM 715 O O . LYS A 1 92 ? -30.502 1.426 38.664 1.00 92.94 92 LYS A O 1
ATOM 720 N N . VAL A 1 93 ? -28.508 2.262 38.041 1.00 93.75 93 VAL A N 1
ATOM 721 C CA . VAL A 1 93 ? -28.085 2.696 39.386 1.00 93.75 93 VAL A CA 1
ATOM 722 C C . VAL A 1 93 ? -29.031 3.753 39.953 1.00 93.75 93 VAL A C 1
ATOM 724 O O . VAL A 1 93 ? -29.465 3.636 41.096 1.00 93.75 93 VAL A O 1
ATOM 727 N N . LEU A 1 94 ? -29.407 4.753 39.151 1.00 94.12 94 LEU A N 1
ATOM 728 C CA . LEU A 1 94 ? -30.363 5.771 39.589 1.00 94.12 94 LEU A CA 1
ATOM 729 C C . LEU A 1 94 ? -31.734 5.170 39.924 1.00 94.12 94 LEU A C 1
ATOM 731 O O . LEU A 1 94 ? -32.374 5.586 40.890 1.00 94.12 94 LEU A O 1
ATOM 735 N N . LYS A 1 95 ? -32.178 4.170 39.154 1.00 93.88 95 LYS A N 1
ATOM 736 C CA . LYS A 1 95 ? -33.444 3.474 39.407 1.00 93.88 95 LYS A CA 1
ATOM 737 C C . LYS A 1 95 ? -33.412 2.675 40.714 1.00 93.88 95 LYS A C 1
ATOM 739 O O . LYS A 1 95 ? -34.371 2.758 41.472 1.00 93.88 95 LYS A O 1
ATOM 744 N N . GLU A 1 96 ? -32.326 1.949 40.980 1.00 94.19 96 GLU A N 1
ATOM 745 C CA . GLU A 1 96 ? -32.106 1.210 42.237 1.00 94.19 96 GLU A CA 1
ATOM 746 C C . GLU A 1 96 ? -32.127 2.152 43.452 1.00 94.19 96 GLU A C 1
ATOM 748 O O . GLU A 1 96 ? -32.876 1.929 44.401 1.00 94.19 96 GLU A O 1
ATOM 753 N N . LEU A 1 97 ? -31.388 3.267 43.388 1.00 94.88 97 LEU A N 1
ATOM 754 C CA . LEU A 1 97 ? -31.363 4.270 44.459 1.00 94.88 97 LEU A CA 1
ATOM 755 C C . LEU A 1 97 ? -32.747 4.877 44.725 1.00 94.88 97 LEU A C 1
ATOM 757 O O . LEU A 1 97 ? -3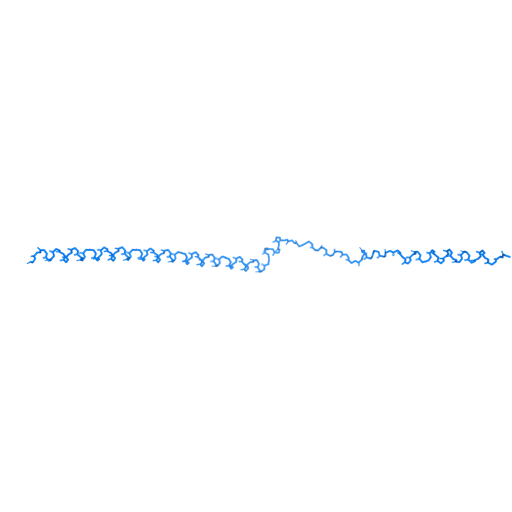3.144 5.031 45.877 1.00 94.88 97 LEU A O 1
ATOM 761 N N . SER A 1 98 ? -33.512 5.189 43.673 1.00 93.50 98 SER A N 1
ATOM 762 C CA . SER A 1 98 ? -34.874 5.704 43.844 1.00 93.50 98 SER A CA 1
ATOM 763 C C . SER A 1 98 ? -35.827 4.680 44.458 1.00 93.50 98 SER A C 1
ATOM 765 O O . SER A 1 98 ? -36.815 5.093 45.063 1.00 93.50 98 SER A O 1
ATOM 767 N N . LEU A 1 99 ? -35.598 3.381 44.254 1.00 94.12 99 LEU A N 1
ATOM 768 C CA . LEU A 1 99 ? -36.435 2.333 44.829 1.00 94.12 99 LEU A CA 1
ATOM 769 C C . LEU A 1 99 ? -36.163 2.191 46.331 1.00 94.12 99 LEU A C 1
ATOM 771 O O . LEU A 1 99 ? -37.103 2.102 47.111 1.00 94.12 99 LEU A O 1
ATOM 775 N N . LEU A 1 100 ? -34.886 2.250 46.726 1.00 92.19 100 LEU A N 1
ATOM 776 C CA . LEU A 1 100 ? -34.458 2.196 48.127 1.00 92.19 100 LEU A CA 1
ATOM 777 C C . LEU A 1 100 ? -34.938 3.393 48.951 1.00 92.19 100 LEU A C 1
ATOM 779 O O . LEU A 1 100 ? -35.222 3.234 50.126 1.00 92.19 100 LEU A O 1
ATOM 783 N N . LEU A 1 101 ? -35.049 4.579 48.348 1.00 92.25 101 LEU A N 1
ATOM 784 C CA . LEU A 1 101 ? -35.583 5.769 49.026 1.00 92.25 101 LEU A CA 1
ATOM 785 C C . LEU A 1 101 ? -37.116 5.769 49.159 1.00 92.25 101 LEU A C 1
ATOM 787 O O . LEU A 1 101 ? -37.662 6.614 49.864 1.00 92.25 101 LEU A O 1
ATOM 791 N N . LYS A 1 102 ? -37.818 4.890 48.433 1.00 89.50 102 LYS A N 1
ATOM 792 C CA . LYS A 1 102 ? -39.288 4.797 48.434 1.00 89.50 102 LYS A CA 1
ATOM 793 C C . LYS A 1 102 ? -39.834 3.682 49.330 1.00 89.50 102 LYS A C 1
ATOM 795 O O . LYS A 1 102 ? -41.054 3.591 49.456 1.00 89.50 102 LYS A O 1
ATOM 800 N N . ASN A 1 103 ? -38.961 2.851 49.892 1.00 73.56 103 ASN A N 1
ATOM 801 C CA . ASN A 1 103 ? -39.286 1.726 50.767 1.00 73.56 103 ASN A CA 1
ATOM 802 C C . ASN A 1 103 ? -38.858 2.045 52.202 1.00 73.56 103 ASN A C 1
ATOM 804 O O . ASN A 1 103 ? -39.550 1.576 53.128 1.00 73.56 103 ASN A O 1
#

Mean predicted aligned error: 18.38 Å

Solvent-accessible surface area (backbone atoms only — not comparable to full-atom values): 6170 Å² total; per-residue (Å²): 142,74,67,69,61,61,51,51,56,52,50,52,52,51,53,60,57,51,54,67,72,68,54,80,79,78,88,80,82,89,72,74,83,83,78,76,86,71,60,66,67,56,51,55,73,68,32,65,67,48,52,52,49,52,53,50,47,50,52,50,51,53,50,50,51,50,52,52,52,52,49,52,51,51,52,50,54,51,50,52,50,49,52,52,51,51,53,52,52,51,54,50,51,55,52,53,54,55,51,64,75,72,110